Protein AF-A0A917I4V0-F1 (afdb_monomer_lite)

Organism: NCBI:txid340221

Secondary structure (DSSP, 8-state):
----HHHHHHHHHHHHHHHTT-HHHHHHHHHHHHHHHHHHHHHHT-SHHHHHHHHHHHHHHHHHHHHHHHHHHHHHHHHHHTT---

Sequence (86 aa):
MSWSVFDCFTARRRAIEVARSDDDFRLLCEDLTAAEAAAHYWESQHTDVGRARSAEYRILVQELAEEVEAMLKLRTKAGSRKRRSP

Radius of gyration: 16.78 Å; chains: 1; bounding box: 34×19×54 Å

Structure (mmCIF, N/CA/C/O backbone):
data_AF-A0A917I4V0-F1
#
_entry.id   AF-A0A917I4V0-F1
#
loop_
_atom_site.group_PDB
_atom_site.id
_atom_site.type_symbol
_atom_site.label_atom_id
_atom_site.label_alt_id
_atom_site.label_comp_id
_atom_site.label_asym_id
_atom_site.label_entity_id
_atom_site.label_seq_id
_atom_site.pdbx_PDB_ins_code
_atom_site.Cartn_x
_atom_site.Cartn_y
_atom_site.Cartn_z
_atom_site.occupancy
_atom_site.B_iso_or_equiv
_atom_site.auth_seq_id
_atom_site.auth_comp_id
_atom_site.auth_asym_id
_atom_site.auth_atom_id
_atom_site.pdbx_PDB_model_num
ATOM 1 N N . MET A 1 1 ? -22.048 5.383 -11.297 1.00 35.97 1 MET A N 1
ATOM 2 C CA . MET A 1 1 ? -22.218 4.982 -9.884 1.00 35.97 1 MET A CA 1
ATOM 3 C C . MET A 1 1 ? -21.588 6.070 -9.030 1.00 35.97 1 MET A C 1
ATOM 5 O O . MET A 1 1 ? -20.377 6.226 -9.070 1.00 35.97 1 MET A O 1
ATOM 9 N N . SER A 1 2 ? -22.410 6.912 -8.400 1.00 44.81 2 SER A N 1
ATOM 10 C CA . SER A 1 2 ? -21.947 8.042 -7.583 1.00 44.81 2 SER A CA 1
ATOM 11 C C . SER A 1 2 ? -21.632 7.521 -6.186 1.00 44.81 2 SER A C 1
ATOM 13 O O . SER A 1 2 ? -22.549 7.206 -5.432 1.00 44.81 2 SER A O 1
ATOM 15 N N . TRP A 1 3 ? -20.350 7.354 -5.873 1.00 38.69 3 TRP A N 1
ATOM 16 C CA . TRP A 1 3 ? -19.913 7.097 -4.506 1.00 38.69 3 TRP A CA 1
ATOM 17 C C . TRP A 1 3 ? -20.061 8.409 -3.738 1.00 38.69 3 TRP A C 1
ATOM 19 O O . TRP A 1 3 ? -19.428 9.412 -4.070 1.00 38.69 3 TRP A O 1
ATOM 29 N N . SER A 1 4 ? -20.966 8.432 -2.764 1.00 45.78 4 SER A N 1
ATOM 30 C CA . SER A 1 4 ? -21.260 9.596 -1.937 1.00 45.78 4 SER A CA 1
ATOM 31 C C . SER A 1 4 ? -19.980 10.094 -1.260 1.00 45.78 4 SER A C 1
ATOM 33 O O . SER A 1 4 ? -19.355 9.385 -0.478 1.00 45.78 4 SER A O 1
ATOM 35 N N . VAL A 1 5 ? -19.611 11.352 -1.520 1.00 50.16 5 VAL A N 1
ATOM 36 C CA . VAL A 1 5 ? -18.440 12.055 -0.947 1.00 50.16 5 VAL A CA 1
ATOM 37 C C . VAL A 1 5 ? -18.368 11.933 0.590 1.00 50.16 5 VAL A C 1
ATOM 39 O O . VAL A 1 5 ? -17.288 11.948 1.180 1.00 50.16 5 VAL A O 1
ATOM 42 N N . PHE A 1 6 ? -19.520 11.750 1.239 1.00 41.16 6 PHE A N 1
ATOM 43 C CA . PHE A 1 6 ? -19.660 11.560 2.683 1.00 41.16 6 PHE A CA 1
ATOM 44 C C . PHE A 1 6 ? -19.100 10.220 3.205 1.00 41.16 6 PHE A C 1
ATOM 46 O O . PHE A 1 6 ? -18.523 10.177 4.297 1.00 41.16 6 PHE A O 1
ATOM 53 N N . ASP A 1 7 ? -19.206 9.138 2.427 1.00 54.50 7 ASP A N 1
ATOM 54 C CA . ASP A 1 7 ? -18.681 7.817 2.803 1.00 54.50 7 ASP A CA 1
ATOM 55 C C . ASP A 1 7 ? -17.148 7.796 2.764 1.00 54.50 7 ASP A C 1
ATOM 57 O O . ASP A 1 7 ? -16.501 7.241 3.652 1.00 54.50 7 ASP A O 1
ATOM 61 N N . CYS A 1 8 ? -16.548 8.515 1.811 1.00 59.97 8 CYS A N 1
ATOM 62 C CA . CYS A 1 8 ? -15.097 8.688 1.730 1.00 59.97 8 CYS A CA 1
ATOM 63 C C . CYS A 1 8 ? -14.540 9.434 2.956 1.00 59.97 8 CYS A C 1
ATOM 65 O O . CYS A 1 8 ? -13.514 9.048 3.517 1.00 59.97 8 CYS A O 1
ATOM 67 N N . PHE A 1 9 ? -15.236 10.470 3.436 1.00 54.31 9 PHE A N 1
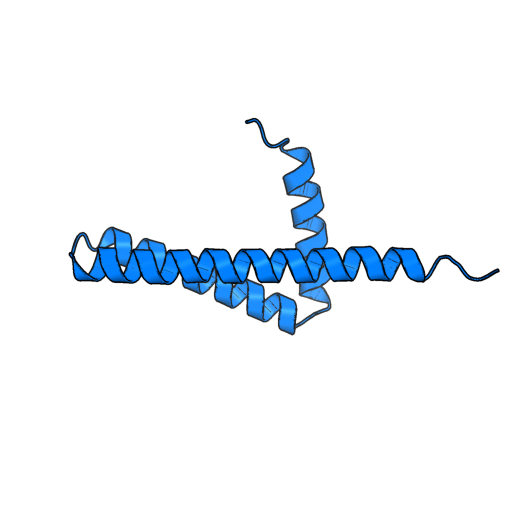ATOM 68 C CA . PHE A 1 9 ? -14.771 11.252 4.585 1.00 54.31 9 PHE A CA 1
ATOM 69 C C . PHE A 1 9 ? -14.791 10.453 5.898 1.00 54.31 9 PHE A C 1
ATOM 71 O O . PHE A 1 9 ? -13.836 10.504 6.679 1.00 54.31 9 PHE A O 1
ATOM 78 N N . THR A 1 10 ? -15.856 9.686 6.146 1.00 63.62 10 THR A N 1
ATOM 79 C CA . THR A 1 10 ? -15.951 8.848 7.353 1.00 63.62 10 THR A CA 1
ATOM 80 C C . THR A 1 10 ? -14.982 7.667 7.318 1.00 63.62 10 THR A C 1
ATOM 82 O O . THR A 1 10 ? -14.355 7.373 8.340 1.00 63.62 10 THR A O 1
ATOM 85 N N . ALA A 1 11 ? -14.786 7.044 6.151 1.00 69.31 11 ALA A N 1
ATOM 86 C CA . ALA A 1 11 ? -13.763 6.022 5.950 1.00 69.31 11 ALA A CA 1
ATOM 87 C C . ALA A 1 11 ? -12.352 6.584 6.190 1.00 69.31 11 ALA A C 1
ATOM 89 O O . ALA A 1 11 ? -11.572 6.000 6.944 1.00 69.31 11 ALA A O 1
ATOM 90 N N . ARG A 1 12 ? -12.057 7.777 5.654 1.00 73.81 12 ARG A N 1
ATOM 91 C CA . ARG A 1 12 ? -10.767 8.456 5.828 1.00 73.81 12 ARG A CA 1
ATOM 92 C C . ARG A 1 12 ? -10.462 8.774 7.287 1.00 73.81 12 ARG A C 1
ATOM 94 O O . ARG A 1 12 ? -9.357 8.509 7.750 1.00 73.81 12 ARG A O 1
ATOM 101 N N . ARG A 1 13 ? -11.424 9.323 8.035 1.00 77.06 13 ARG A N 1
ATOM 102 C CA . ARG A 1 13 ? -11.221 9.631 9.460 1.00 77.06 13 ARG A CA 1
ATOM 103 C C . ARG A 1 13 ? -10.918 8.372 10.275 1.00 77.06 13 ARG A C 1
ATOM 105 O O . ARG A 1 13 ? -10.020 8.400 11.110 1.00 77.06 13 ARG A O 1
ATOM 112 N N . ARG A 1 14 ? -11.616 7.266 10.002 1.00 73.12 14 ARG A N 1
ATOM 113 C CA . ARG A 1 14 ? -11.353 5.978 10.660 1.00 73.12 14 ARG A CA 1
ATOM 114 C C . ARG A 1 14 ? -9.973 5.428 10.317 1.00 73.12 14 ARG A C 1
ATOM 116 O O . ARG A 1 14 ? -9.276 4.991 11.223 1.00 73.12 14 ARG A O 1
ATOM 123 N N . ALA A 1 15 ? -9.561 5.492 9.053 1.00 75.25 15 ALA A N 1
ATOM 124 C CA . ALA A 1 15 ? -8.219 5.077 8.650 1.00 75.25 15 ALA A CA 1
ATOM 125 C C . ALA A 1 15 ? -7.134 5.869 9.400 1.00 75.25 15 ALA A C 1
ATOM 127 O O . ALA A 1 15 ? -6.194 5.278 9.923 1.00 75.25 15 ALA A O 1
ATOM 128 N N . ILE A 1 16 ? -7.317 7.186 9.557 1.00 78.69 16 ILE A N 1
ATOM 129 C CA . ILE A 1 16 ? -6.409 8.040 10.341 1.00 78.69 16 ILE A CA 1
ATOM 130 C C . ILE A 1 16 ? -6.378 7.623 11.821 1.00 78.69 16 ILE A C 1
ATOM 132 O O . ILE A 1 16 ? -5.310 7.568 12.422 1.00 78.69 16 ILE A O 1
ATOM 136 N N . GLU A 1 17 ? -7.528 7.337 12.432 1.00 81.62 17 GLU A N 1
ATOM 137 C CA . GLU A 1 17 ? -7.601 6.904 13.837 1.00 81.62 17 GLU A CA 1
ATOM 138 C C . GLU A 1 17 ? -6.902 5.550 14.059 1.00 81.62 17 GLU A C 1
ATOM 140 O O . GLU A 1 17 ? -6.183 5.371 15.043 1.00 81.62 17 GLU A O 1
ATOM 145 N N . VAL A 1 18 ? -7.059 4.618 13.118 1.00 78.44 18 VAL A N 1
ATOM 146 C CA . VAL A 1 18 ? -6.404 3.306 13.147 1.00 78.44 18 VAL A CA 1
ATOM 147 C C . VAL A 1 18 ? -4.892 3.446 12.974 1.00 78.44 18 VAL A C 1
ATOM 149 O O . VAL A 1 18 ? -4.163 2.965 13.835 1.00 78.44 18 VAL A O 1
ATOM 152 N N . ALA A 1 19 ? -4.425 4.180 11.962 1.00 78.25 19 ALA A N 1
ATOM 153 C CA . ALA A 1 19 ? -2.998 4.378 11.687 1.00 78.25 19 ALA A CA 1
ATOM 154 C C . ALA A 1 19 ? -2.227 5.043 12.840 1.00 78.25 19 ALA A C 1
ATOM 156 O O . ALA A 1 19 ? -1.019 4.880 12.960 1.00 78.25 19 ALA A O 1
ATOM 157 N N . ARG A 1 20 ? -2.910 5.790 13.717 1.00 80.31 20 ARG A N 1
ATOM 158 C CA . ARG A 1 20 ? -2.291 6.392 14.911 1.00 80.31 20 ARG A CA 1
ATOM 159 C C . ARG A 1 20 ? -2.056 5.411 16.057 1.00 80.31 20 ARG A C 1
ATOM 161 O O . ARG A 1 20 ? -1.367 5.769 17.006 1.00 80.31 20 ARG A O 1
ATOM 168 N N . SER A 1 21 ? -2.692 4.245 16.024 1.00 84.25 21 SER A N 1
ATOM 169 C CA . SER A 1 21 ? -2.708 3.277 17.130 1.00 84.25 21 SER A CA 1
ATOM 170 C C . SER A 1 21 ? -2.263 1.873 16.722 1.00 84.25 21 SER A C 1
ATOM 172 O O . SER A 1 21 ? -2.253 0.977 17.561 1.00 84.25 21 SER A O 1
ATOM 174 N N . ASP A 1 22 ? -1.947 1.674 15.445 1.00 86.12 22 ASP A N 1
ATOM 175 C CA . ASP A 1 22 ? -1.580 0.392 14.857 1.00 86.12 22 ASP A CA 1
ATOM 176 C C . ASP A 1 22 ? -0.456 0.609 13.848 1.00 86.12 22 ASP A C 1
ATOM 178 O O . ASP A 1 22 ? -0.682 1.134 12.754 1.00 86.12 22 ASP A O 1
ATOM 182 N N . ASP A 1 23 ? 0.755 0.241 14.258 1.00 87.75 23 ASP A N 1
ATOM 183 C CA . ASP A 1 23 ? 1.942 0.337 13.418 1.00 87.75 23 ASP A CA 1
ATOM 184 C C . ASP A 1 23 ? 1.885 -0.628 12.229 1.00 87.75 23 ASP A C 1
ATOM 186 O O . ASP A 1 23 ? 2.332 -0.249 11.149 1.00 87.75 23 ASP A O 1
ATOM 190 N N . ASP A 1 24 ? 1.266 -1.804 12.374 1.00 87.81 24 ASP A N 1
ATOM 191 C CA . ASP A 1 24 ? 1.114 -2.766 11.276 1.00 87.81 24 ASP A CA 1
ATOM 192 C C . ASP A 1 24 ? 0.181 -2.194 10.202 1.00 87.81 24 ASP A C 1
ATOM 194 O O . ASP A 1 24 ? 0.482 -2.230 9.011 1.00 87.81 24 ASP A O 1
ATOM 198 N N . PHE A 1 25 ? -0.923 -1.563 10.618 1.00 87.88 25 PHE A N 1
ATOM 199 C CA . PHE A 1 25 ? -1.819 -0.871 9.687 1.00 87.88 25 PHE A CA 1
ATOM 200 C C . PHE A 1 25 ? -1.134 0.308 8.984 1.00 87.88 25 PHE A C 1
ATOM 202 O O . PHE A 1 25 ? -1.400 0.577 7.811 1.00 87.88 25 PHE A O 1
ATOM 209 N N . ARG A 1 26 ? -0.273 1.044 9.698 1.00 88.56 26 ARG A N 1
ATOM 210 C CA . ARG A 1 26 ? 0.487 2.153 9.112 1.00 88.56 26 ARG A CA 1
ATOM 211 C C . ARG A 1 26 ? 1.476 1.646 8.064 1.00 88.56 26 ARG A C 1
ATOM 213 O O . ARG A 1 26 ? 1.492 2.204 6.971 1.00 88.56 26 ARG A O 1
ATOM 220 N N . LEU A 1 27 ? 2.232 0.592 8.371 1.00 90.94 27 LEU A N 1
ATOM 221 C CA . LEU A 1 27 ? 3.145 -0.054 7.423 1.00 90.94 27 LEU A CA 1
ATOM 222 C C . LEU A 1 27 ? 2.395 -0.551 6.183 1.00 90.94 27 LEU A C 1
ATOM 224 O O . LEU A 1 27 ? 2.806 -0.258 5.067 1.00 90.94 27 LEU A O 1
ATOM 228 N N . LEU A 1 28 ? 1.225 -1.168 6.360 1.00 90.75 28 LEU A N 1
ATOM 229 C CA . LEU A 1 28 ? 0.393 -1.613 5.240 1.00 90.75 28 LEU A CA 1
ATOM 230 C C . LEU A 1 28 ?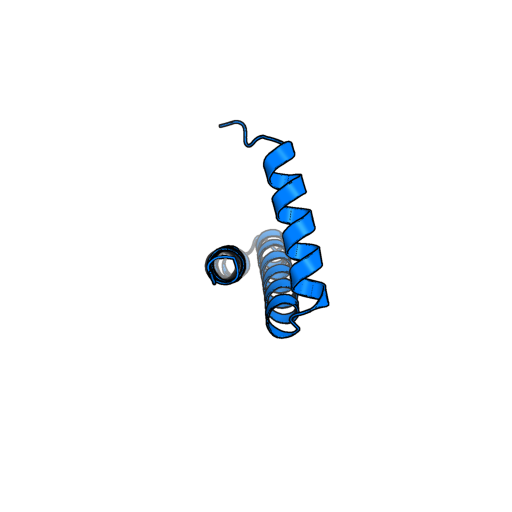 -0.063 -0.448 4.335 1.00 90.75 28 LEU A C 1
ATOM 232 O O . LEU A 1 28 ? -0.109 -0.575 3.113 1.00 90.75 28 LEU A O 1
ATOM 236 N N . CYS A 1 29 ? -0.379 0.715 4.916 1.00 90.19 29 CYS A N 1
ATOM 237 C CA . CYS A 1 29 ? -0.708 1.916 4.139 1.00 90.19 29 CYS A CA 1
ATOM 238 C C . CYS A 1 29 ? 0.514 2.495 3.402 1.00 90.19 29 CYS A C 1
ATOM 240 O O . CYS A 1 29 ? 0.370 3.035 2.300 1.00 90.19 29 CYS A O 1
ATOM 242 N N . GLU A 1 30 ? 1.704 2.410 4.003 1.00 93.38 30 GLU A N 1
ATOM 243 C CA . GLU A 1 30 ? 2.971 2.801 3.373 1.00 93.38 30 GLU A CA 1
ATOM 244 C C . GLU A 1 30 ? 3.285 1.887 2.177 1.00 93.38 30 GLU A C 1
ATOM 246 O O . GLU A 1 30 ? 3.572 2.395 1.090 1.00 93.38 30 GLU A O 1
ATOM 251 N N . ASP A 1 31 ? 3.115 0.571 2.333 1.00 94.19 31 ASP A N 1
ATOM 252 C CA . ASP A 1 31 ? 3.292 -0.420 1.266 1.00 94.19 31 ASP A CA 1
ATOM 253 C C . ASP A 1 31 ? 2.309 -0.201 0.110 1.00 94.19 31 ASP A C 1
ATOM 255 O O . ASP A 1 31 ? 2.712 -0.193 -1.056 1.00 94.19 31 ASP A O 1
ATOM 259 N N . LEU A 1 32 ? 1.031 0.062 0.415 1.00 93.44 32 LEU A N 1
ATOM 260 C CA . LEU A 1 32 ? 0.019 0.393 -0.593 1.00 93.44 32 LEU A CA 1
ATOM 261 C C . LEU A 1 32 ? 0.424 1.636 -1.397 1.00 93.44 32 LEU A C 1
ATOM 263 O O . LEU A 1 32 ? 0.408 1.618 -2.627 1.00 93.44 32 LEU A O 1
ATOM 267 N N . THR A 1 33 ? 0.855 2.693 -0.707 1.00 94.00 33 THR A N 1
ATOM 268 C CA . THR A 1 33 ? 1.290 3.942 -1.350 1.00 94.00 33 THR A CA 1
ATOM 269 C C . THR A 1 33 ? 2.519 3.713 -2.236 1.00 94.00 33 THR A C 1
ATOM 271 O O . THR A 1 33 ? 2.607 4.244 -3.346 1.0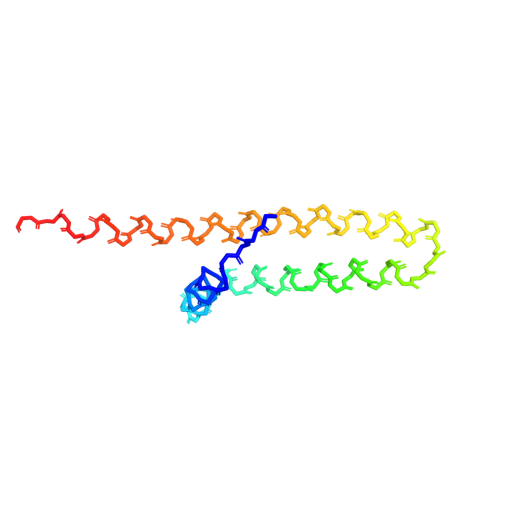0 94.00 33 THR A O 1
ATOM 274 N N . ALA A 1 34 ? 3.474 2.904 -1.771 1.00 95.69 34 ALA A N 1
ATOM 275 C CA . ALA A 1 34 ? 4.667 2.560 -2.537 1.00 95.69 34 ALA A CA 1
ATOM 276 C C . ALA A 1 34 ? 4.326 1.737 -3.792 1.00 95.69 34 ALA A C 1
ATOM 278 O O . ALA A 1 34 ? 4.870 2.005 -4.868 1.00 95.69 34 ALA A O 1
ATOM 279 N N . ALA A 1 35 ? 3.400 0.780 -3.684 1.00 95.69 35 ALA A N 1
ATOM 280 C CA . ALA A 1 35 ? 2.939 -0.030 -4.808 1.00 95.69 35 ALA A CA 1
ATOM 281 C C . ALA A 1 35 ? 2.191 0.812 -5.858 1.00 95.69 35 ALA A C 1
ATOM 283 O O . ALA A 1 35 ? 2.452 0.664 -7.054 1.00 95.69 35 ALA A O 1
ATOM 284 N N . GLU A 1 36 ? 1.332 1.748 -5.437 1.00 96.50 36 GLU A N 1
ATOM 285 C CA . GLU A 1 36 ? 0.657 2.696 -6.338 1.00 96.50 36 GLU A CA 1
ATOM 286 C C . GLU A 1 36 ? 1.668 3.575 -7.088 1.00 96.50 36 GLU A C 1
ATOM 288 O O . GLU A 1 36 ? 1.601 3.713 -8.315 1.00 96.50 36 GLU A O 1
ATOM 293 N N . ALA A 1 37 ? 2.651 4.125 -6.369 1.00 95.88 37 ALA A N 1
ATOM 294 C CA . ALA A 1 37 ? 3.707 4.935 -6.967 1.00 95.88 37 ALA A CA 1
ATOM 295 C C . ALA A 1 37 ? 4.531 4.135 -7.991 1.00 95.88 37 ALA A C 1
ATOM 297 O O . ALA A 1 37 ? 4.822 4.639 -9.079 1.00 95.88 37 ALA A O 1
ATOM 298 N N . ALA A 1 38 ? 4.863 2.878 -7.685 1.00 95.88 38 ALA A N 1
ATOM 299 C CA . ALA A 1 38 ? 5.574 1.993 -8.602 1.00 95.88 38 ALA A CA 1
ATOM 300 C C . ALA A 1 38 ? 4.732 1.641 -9.842 1.00 95.88 38 ALA A C 1
ATOM 302 O O . ALA A 1 38 ? 5.251 1.679 -10.961 1.00 95.88 38 ALA A O 1
ATOM 303 N N . ALA A 1 39 ? 3.434 1.364 -9.678 1.00 95.06 39 ALA A N 1
ATOM 304 C CA . ALA A 1 39 ? 2.524 1.095 -10.792 1.00 95.06 39 ALA A CA 1
ATOM 305 C C . ALA A 1 39 ? 2.466 2.270 -11.780 1.00 95.06 39 ALA A C 1
ATOM 307 O O . ALA A 1 39 ? 2.571 2.060 -12.994 1.00 95.06 39 ALA A O 1
ATOM 308 N N . HIS A 1 40 ? 2.344 3.495 -11.258 1.00 94.31 40 HIS A N 1
ATOM 309 C CA . HIS A 1 40 ? 2.343 4.724 -12.053 1.00 94.31 40 HIS A CA 1
ATOM 310 C C . HIS A 1 40 ? 3.697 5.003 -12.704 1.00 94.31 40 HIS A C 1
ATOM 312 O O . HIS A 1 40 ? 3.758 5.365 -13.882 1.00 94.31 40 HIS A O 1
ATOM 318 N N . TYR A 1 41 ? 4.788 4.800 -11.962 1.00 96.81 41 TYR A N 1
ATOM 319 C CA . TYR A 1 41 ? 6.136 4.950 -12.494 1.00 96.81 41 TYR A CA 1
ATOM 320 C C . TYR A 1 41 ? 6.345 4.047 -13.713 1.00 96.81 41 TYR A C 1
ATOM 322 O O . TYR A 1 41 ? 6.708 4.540 -14.781 1.00 96.81 41 TYR A O 1
ATOM 330 N N . TRP A 1 42 ? 6.052 2.750 -13.599 1.00 95.81 42 TRP A N 1
ATOM 331 C CA . TRP A 1 42 ? 6.257 1.799 -14.692 1.00 95.81 42 TRP A CA 1
ATOM 332 C C . TRP A 1 42 ? 5.322 2.021 -15.881 1.00 95.81 42 TRP A C 1
ATOM 334 O O . TRP A 1 42 ? 5.747 1.855 -17.026 1.00 95.81 42 TRP A O 1
ATOM 344 N N . GLU A 1 43 ? 4.088 2.462 -15.638 1.00 94.06 43 GLU A N 1
ATOM 345 C CA . GLU A 1 43 ? 3.162 2.856 -16.703 1.00 94.06 43 GLU A CA 1
ATOM 346 C C . GLU A 1 43 ? 3.713 4.022 -17.538 1.00 94.06 43 GLU A C 1
ATOM 348 O O . GLU A 1 43 ? 3.652 3.987 -18.770 1.00 94.06 43 GLU A O 1
ATOM 353 N N . SER A 1 44 ? 4.320 5.016 -16.880 1.00 95.50 44 SER A N 1
ATOM 354 C CA . SER A 1 44 ? 4.886 6.200 -17.544 1.00 95.50 44 SER A CA 1
ATOM 355 C C . SER A 1 44 ? 6.099 5.909 -18.438 1.00 95.50 44 SER A C 1
ATOM 357 O O . SER A 1 44 ? 6.460 6.737 -19.269 1.00 95.50 44 SER A O 1
ATOM 359 N N . GLN A 1 45 ? 6.736 4.739 -18.302 1.00 92.62 45 GLN A N 1
ATOM 360 C CA . GLN A 1 45 ? 7.921 4.388 -19.095 1.00 92.62 45 GLN A CA 1
ATOM 361 C C . GLN A 1 45 ? 7.583 3.983 -20.538 1.00 92.62 45 GLN A C 1
ATOM 363 O O . GLN A 1 45 ? 8.486 3.878 -21.361 1.00 92.62 45 GLN A O 1
ATOM 368 N N . HIS A 1 46 ? 6.308 3.721 -20.855 1.00 90.62 46 HIS A N 1
ATOM 369 C CA . HIS A 1 46 ? 5.825 3.346 -22.195 1.00 90.62 46 HIS A CA 1
ATOM 370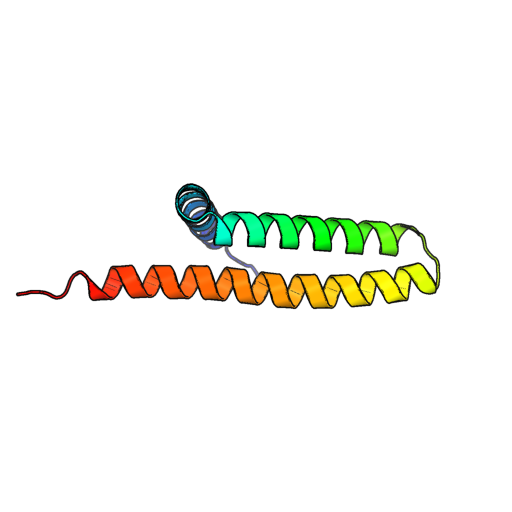 C C . HIS A 1 46 ? 6.559 2.162 -22.869 1.00 90.62 46 HIS A C 1
ATOM 372 O O . HIS A 1 46 ? 6.478 1.984 -24.083 1.00 90.62 46 HIS A O 1
ATOM 378 N N . THR A 1 47 ? 7.227 1.305 -22.093 1.00 95.88 47 THR A N 1
ATOM 379 C CA . THR A 1 47 ? 7.892 0.084 -22.576 1.00 95.88 47 THR A CA 1
ATOM 380 C C . THR A 1 47 ? 7.044 -1.156 -22.310 1.00 95.88 47 THR A C 1
ATOM 382 O O . THR A 1 47 ? 6.167 -1.152 -21.448 1.00 95.88 47 THR A O 1
ATOM 385 N N . ASP A 1 48 ? 7.316 -2.251 -23.020 1.00 94.81 48 ASP A N 1
ATOM 386 C CA . ASP A 1 48 ? 6.638 -3.538 -22.797 1.00 94.81 48 ASP A CA 1
ATOM 387 C C . ASP A 1 48 ? 6.891 -4.067 -21.379 1.00 94.81 48 ASP A C 1
ATOM 389 O O . ASP A 1 48 ? 5.968 -4.513 -20.700 1.00 94.81 48 ASP A O 1
ATOM 393 N N . VAL A 1 49 ? 8.129 -3.918 -20.899 1.00 94.69 49 VAL A N 1
ATOM 394 C CA . VAL A 1 49 ? 8.517 -4.232 -19.518 1.00 94.69 49 VAL A CA 1
ATOM 395 C C . VAL A 1 49 ? 7.772 -3.337 -18.528 1.00 94.69 49 VAL A C 1
ATOM 397 O O . VAL A 1 49 ? 7.259 -3.837 -17.532 1.00 94.69 49 VAL A O 1
ATOM 400 N N . GLY A 1 50 ? 7.654 -2.037 -18.810 1.00 95.38 50 GLY A N 1
ATOM 401 C CA . GLY A 1 50 ? 6.890 -1.105 -17.981 1.00 95.38 50 GLY A CA 1
ATOM 402 C C . GLY A 1 50 ? 5.410 -1.476 -17.892 1.00 95.38 50 GLY A C 1
ATOM 403 O O . GLY A 1 50 ? 4.842 -1.469 -16.803 1.00 95.38 50 GLY A O 1
ATOM 404 N N . ARG A 1 51 ? 4.791 -1.905 -18.999 1.00 95.12 51 ARG A N 1
ATOM 405 C CA . ARG A 1 51 ? 3.401 -2.393 -18.983 1.00 95.12 51 ARG A CA 1
ATOM 406 C C . ARG A 1 51 ? 3.247 -3.667 -18.153 1.00 95.12 51 ARG A C 1
ATOM 408 O O . ARG A 1 51 ? 2.311 -3.747 -17.362 1.00 95.12 51 ARG A O 1
ATOM 415 N N . ALA A 1 52 ? 4.169 -4.623 -18.287 1.00 96.00 52 ALA A N 1
ATOM 416 C CA . ALA A 1 52 ? 4.161 -5.846 -17.484 1.00 96.00 52 ALA A CA 1
ATOM 417 C C . ALA A 1 52 ? 4.335 -5.546 -15.984 1.00 96.00 52 ALA A C 1
ATOM 419 O O . ALA A 1 52 ? 3.526 -5.983 -15.170 1.00 96.00 52 ALA A O 1
ATOM 420 N N . ARG A 1 53 ? 5.321 -4.715 -15.621 1.00 96.19 53 ARG A N 1
ATOM 421 C CA . ARG A 1 53 ? 5.561 -4.304 -14.229 1.00 96.19 53 ARG A CA 1
ATOM 422 C C . ARG A 1 53 ? 4.406 -3.502 -13.645 1.00 96.19 53 ARG A C 1
ATOM 424 O O . ARG A 1 53 ? 4.017 -3.741 -12.510 1.00 96.19 53 ARG A O 1
ATOM 431 N N . SER A 1 54 ? 3.825 -2.581 -14.410 1.00 96.56 54 SER A N 1
ATOM 432 C CA . SER A 1 54 ? 2.647 -1.830 -13.969 1.00 96.56 54 SER A CA 1
ATOM 433 C C . SER A 1 54 ? 1.463 -2.761 -13.690 1.00 96.56 54 SER A C 1
ATOM 435 O O . SER A 1 54 ? 0.781 -2.591 -12.683 1.00 96.56 54 SER A O 1
ATOM 437 N N . ALA A 1 55 ? 1.246 -3.784 -14.525 1.00 97.00 55 ALA A N 1
ATOM 438 C CA . ALA A 1 55 ? 0.210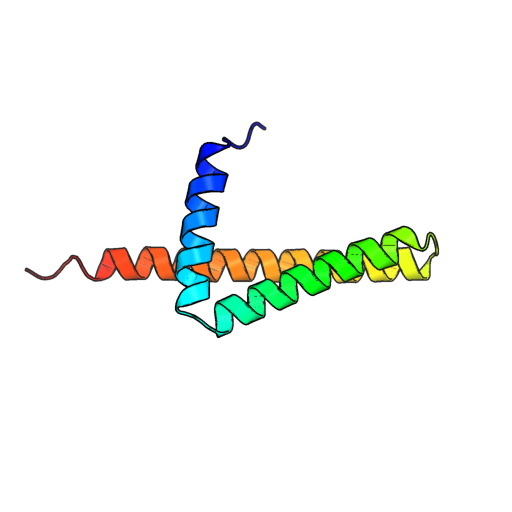 -4.787 -14.283 1.00 97.00 55 ALA A CA 1
ATOM 439 C C . ALA A 1 55 ? 0.465 -5.592 -12.995 1.00 97.00 55 ALA A C 1
ATOM 441 O O . ALA A 1 55 ? -0.464 -5.761 -12.210 1.00 97.00 55 ALA A O 1
ATOM 442 N N . GLU A 1 56 ? 1.708 -6.018 -12.742 1.00 97.56 56 GLU A N 1
ATOM 443 C CA . GLU A 1 56 ? 2.095 -6.689 -11.489 1.00 97.56 56 GLU A CA 1
ATOM 444 C C . GLU A 1 56 ? 1.815 -5.805 -10.263 1.00 97.56 56 GLU A C 1
ATOM 446 O O . GLU A 1 56 ? 1.136 -6.233 -9.331 1.00 97.56 56 GLU A O 1
ATOM 451 N N . TYR A 1 57 ? 2.267 -4.546 -10.276 1.00 96.88 57 TYR A N 1
ATOM 452 C CA . TYR A 1 57 ? 2.035 -3.630 -9.156 1.00 96.88 57 TYR A CA 1
ATOM 453 C C . TYR A 1 57 ? 0.556 -3.296 -8.958 1.00 96.88 57 TYR A C 1
ATOM 455 O O . TYR A 1 57 ? 0.134 -3.101 -7.826 1.00 96.88 57 TYR A O 1
ATOM 463 N N . ARG A 1 58 ? -0.262 -3.264 -10.016 1.00 95.25 58 ARG A N 1
ATOM 464 C CA . ARG A 1 58 ? -1.715 -3.063 -9.883 1.00 95.25 58 ARG A CA 1
ATOM 465 C C . ARG A 1 58 ? -2.415 -4.224 -9.187 1.00 95.25 58 ARG A C 1
ATOM 467 O O . ARG A 1 58 ? -3.347 -3.977 -8.428 1.00 95.25 58 ARG A O 1
ATOM 474 N N . ILE A 1 59 ? -1.973 -5.457 -9.432 1.00 97.38 59 ILE A N 1
ATOM 475 C CA . ILE A 1 59 ? -2.466 -6.627 -8.693 1.00 97.38 59 ILE A CA 1
ATOM 476 C C . ILE A 1 59 ? -2.095 -6.476 -7.217 1.00 97.38 59 ILE A C 1
ATOM 478 O O . ILE A 1 59 ? -2.966 -6.576 -6.360 1.00 97.38 59 ILE A O 1
ATOM 482 N N . LEU A 1 60 ? -0.841 -6.116 -6.929 1.00 96.56 60 LEU A N 1
ATOM 483 C CA . LEU A 1 60 ? -0.388 -5.884 -5.556 1.00 96.56 60 LEU A CA 1
ATOM 484 C C . LEU A 1 60 ? -1.178 -4.762 -4.856 1.00 96.56 60 LEU A C 1
ATOM 486 O O . LEU A 1 60 ? -1.574 -4.914 -3.707 1.00 96.56 60 LEU A O 1
ATOM 490 N N . VAL A 1 61 ? -1.463 -3.651 -5.545 1.00 95.12 61 VAL A N 1
ATOM 491 C CA . VAL A 1 61 ? -2.315 -2.563 -5.025 1.00 95.12 61 VAL A CA 1
ATOM 492 C C . VAL A 1 61 ? -3.708 -3.075 -4.668 1.00 95.12 61 VAL A C 1
ATOM 494 O O . VAL A 1 61 ? -4.248 -2.693 -3.632 1.00 95.12 61 VAL A O 1
ATOM 497 N N . GLN A 1 62 ? -4.292 -3.940 -5.499 1.00 94.31 62 GLN A N 1
ATOM 498 C CA . GLN A 1 62 ? -5.594 -4.530 -5.209 1.00 94.31 62 GLN A CA 1
ATOM 499 C C . GLN A 1 62 ? -5.543 -5.410 -3.952 1.00 94.31 62 GLN A C 1
ATOM 501 O O . GLN A 1 62 ? -6.376 -5.235 -3.065 1.00 94.31 62 GLN A O 1
ATOM 506 N N . GLU A 1 63 ? -4.561 -6.306 -3.852 1.00 95.44 63 GLU A N 1
ATOM 507 C CA . GLU A 1 63 ? -4.386 -7.189 -2.690 1.00 95.44 63 GLU A CA 1
ATOM 508 C C . GLU A 1 63 ? -4.195 -6.382 -1.393 1.00 95.44 63 GLU A C 1
ATOM 510 O O . GLU A 1 63 ? -4.881 -6.621 -0.398 1.00 95.44 63 GLU A O 1
ATOM 515 N N . LEU A 1 64 ? -3.340 -5.354 -1.426 1.00 92.38 64 LEU A N 1
ATOM 516 C CA . LEU A 1 64 ? -3.095 -4.467 -0.285 1.00 92.38 64 LEU A CA 1
ATOM 517 C C . LEU A 1 64 ? -4.345 -3.660 0.097 1.00 92.38 64 LEU A C 1
ATOM 519 O O . LEU A 1 64 ? -4.645 -3.498 1.280 1.00 92.38 64 LEU A O 1
ATOM 523 N N . ALA A 1 65 ? -5.111 -3.171 -0.881 1.00 91.25 65 ALA A N 1
ATOM 524 C CA . ALA A 1 65 ? -6.357 -2.453 -0.619 1.00 91.25 65 ALA A CA 1
ATOM 525 C C . ALA A 1 65 ? -7.414 -3.354 0.046 1.00 91.25 65 ALA A C 1
ATOM 527 O O . ALA A 1 65 ? -8.115 -2.912 0.962 1.00 91.25 65 ALA A O 1
ATOM 528 N N . GLU A 1 66 ? -7.513 -4.616 -0.378 1.00 91.56 66 GLU A N 1
ATOM 529 C CA . GLU A 1 66 ? -8.390 -5.614 0.241 1.00 91.56 66 GLU A CA 1
ATOM 530 C C . GLU A 1 66 ? -7.968 -5.913 1.690 1.00 91.56 66 GLU A C 1
ATOM 532 O O . GLU A 1 66 ? -8.821 -5.989 2.583 1.00 91.56 66 GLU A O 1
ATOM 537 N N . GLU A 1 67 ? -6.664 -5.999 1.960 1.00 91.38 67 GLU A N 1
ATOM 538 C CA . GLU A 1 67 ? -6.131 -6.206 3.309 1.00 91.38 67 GLU A CA 1
ATOM 539 C C . GLU A 1 67 ? -6.389 -5.002 4.233 1.00 91.38 67 GLU A C 1
ATOM 541 O O . GLU A 1 67 ? -6.886 -5.168 5.355 1.00 91.38 67 GLU A O 1
ATOM 546 N N . VAL A 1 68 ? -6.177 -3.775 3.742 1.00 88.88 68 VAL A N 1
ATOM 547 C CA . VAL A 1 68 ? -6.523 -2.535 4.460 1.00 88.88 68 VAL A CA 1
ATOM 548 C C . VAL A 1 68 ? -8.014 -2.520 4.807 1.00 88.88 68 VAL A C 1
ATOM 550 O O . VAL A 1 68 ? -8.397 -2.224 5.948 1.00 88.88 68 VAL A O 1
ATOM 553 N N . GLU A 1 69 ? -8.883 -2.873 3.856 1.00 87.31 69 GLU A N 1
ATOM 554 C CA . GLU A 1 69 ? -10.326 -2.923 4.090 1.00 87.31 69 GLU A CA 1
ATOM 555 C C . GLU A 1 69 ? -10.700 -3.995 5.129 1.00 87.31 69 GLU A C 1
ATOM 557 O O . GLU A 1 69 ? -11.546 -3.757 6.002 1.00 87.31 69 GLU A O 1
ATOM 562 N N . ALA A 1 70 ? -10.052 -5.163 5.089 1.00 87.88 70 ALA A N 1
ATOM 563 C CA . ALA A 1 70 ? -10.242 -6.229 6.067 1.00 87.88 70 ALA A CA 1
ATOM 564 C C . ALA A 1 70 ? -9.836 -5.788 7.483 1.00 87.88 70 ALA A C 1
ATOM 566 O O . ALA A 1 70 ? -10.614 -5.982 8.427 1.00 87.88 70 ALA A O 1
ATOM 567 N N . MET A 1 71 ? -8.687 -5.125 7.645 1.00 86.25 71 MET A N 1
ATOM 568 C CA . MET A 1 71 ? -8.248 -4.586 8.939 1.00 86.25 71 MET A CA 1
ATOM 569 C C . MET A 1 71 ? -9.236 -3.549 9.490 1.00 86.25 71 MET A C 1
ATOM 571 O O . MET A 1 71 ? -9.616 -3.603 10.669 1.00 86.25 71 MET A O 1
ATOM 575 N N . LEU A 1 72 ? -9.735 -2.649 8.636 1.00 83.69 72 LEU A N 1
ATOM 576 C CA . LEU A 1 72 ? -10.767 -1.680 9.015 1.00 83.69 72 LEU A CA 1
ATOM 577 C C . LEU A 1 72 ? -12.064 -2.384 9.447 1.00 83.69 72 LEU A C 1
ATOM 579 O O . LEU A 1 72 ? -12.629 -2.063 10.499 1.00 83.69 72 LEU A O 1
ATOM 583 N N . LYS A 1 73 ? -12.520 -3.397 8.700 1.00 84.50 73 LYS A N 1
ATOM 584 C CA . LYS A 1 73 ? -13.715 -4.193 9.036 1.00 84.50 73 LYS A CA 1
ATOM 585 C C . LYS A 1 73 ? -13.561 -4.932 10.368 1.00 84.50 73 LYS A C 1
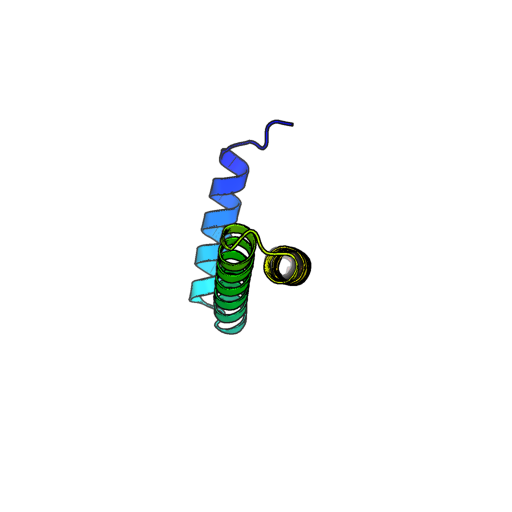ATOM 587 O O . LYS A 1 73 ? -14.490 -4.909 11.180 1.00 84.50 73 LYS A O 1
ATOM 592 N N . LEU A 1 74 ? -12.413 -5.548 10.647 1.00 80.69 74 LEU A N 1
ATOM 593 C CA . LEU A 1 74 ? -12.163 -6.247 11.916 1.00 80.69 74 LEU A CA 1
ATOM 594 C C . LEU A 1 74 ? -12.268 -5.301 13.119 1.00 80.69 74 LEU A C 1
ATOM 596 O O . LEU A 1 74 ? -12.929 -5.616 14.116 1.00 80.69 74 LEU A O 1
ATOM 600 N N . ARG A 1 75 ? -11.701 -4.101 12.994 1.00 72.12 75 ARG A N 1
ATOM 601 C CA . ARG A 1 75 ? -11.707 -3.086 14.055 1.00 72.12 75 ARG A CA 1
ATOM 602 C C . ARG A 1 75 ? -13.096 -2.489 14.296 1.00 72.12 75 ARG A C 1
ATOM 604 O O . ARG A 1 75 ? -13.444 -2.206 15.443 1.00 72.12 75 ARG A O 1
ATOM 611 N N . THR A 1 76 ? -13.951 -2.408 13.271 1.00 63.81 76 THR A N 1
ATOM 612 C CA . THR A 1 76 ? -15.365 -2.022 13.467 1.00 63.81 76 THR A CA 1
ATOM 613 C C . THR A 1 76 ? -16.173 -3.068 14.246 1.00 63.81 76 THR A C 1
ATOM 615 O O . THR A 1 76 ? -16.985 -2.696 15.096 1.00 63.81 76 THR A O 1
ATOM 618 N N . LYS A 1 77 ? -15.923 -4.370 14.029 1.00 59.38 77 LYS A N 1
ATOM 619 C CA . LYS A 1 77 ? -16.614 -5.465 14.740 1.00 59.38 77 LYS A CA 1
ATOM 620 C C . LYS A 1 77 ? -16.168 -5.603 16.199 1.00 59.38 77 LYS A C 1
ATOM 622 O O . LYS A 1 77 ? -16.984 -5.930 17.065 1.00 59.38 77 LYS A O 1
ATOM 627 N N . ALA A 1 78 ? -14.895 -5.338 16.498 1.00 56.47 78 ALA A N 1
ATOM 628 C CA . ALA A 1 78 ? -14.367 -5.394 17.864 1.00 56.47 78 ALA A CA 1
ATOM 629 C C . ALA A 1 78 ? -15.043 -4.366 18.797 1.00 56.47 78 ALA A C 1
ATOM 631 O O . ALA A 1 78 ? -15.370 -4.686 19.942 1.00 56.47 78 ALA A O 1
ATOM 632 N N . GLY A 1 79 ? -15.352 -3.166 18.288 1.00 50.59 79 GLY A N 1
ATOM 633 C CA . GLY A 1 79 ? -16.097 -2.141 19.030 1.00 50.59 79 GLY A CA 1
ATOM 634 C C . GLY A 1 79 ? -17.555 -2.517 19.331 1.00 50.59 79 GLY A C 1
ATOM 635 O O . GLY A 1 79 ? -18.102 -2.100 20.351 1.00 50.59 79 GLY A O 1
ATOM 636 N N . SER A 1 80 ? -18.186 -3.353 18.497 1.00 51.94 80 SER A N 1
ATOM 637 C CA . SER A 1 80 ? -19.581 -3.789 18.684 1.00 51.94 80 SER A CA 1
ATOM 638 C C . SER A 1 80 ? -19.730 -4.867 19.764 1.00 51.94 80 SER A C 1
ATOM 640 O O . SER A 1 80 ? -20.777 -4.959 20.403 1.00 51.94 80 SER A O 1
ATOM 642 N N . ARG A 1 81 ? -18.686 -5.675 19.999 1.00 51.81 81 ARG A N 1
ATOM 643 C CA . ARG A 1 81 ? -18.702 -6.755 21.003 1.00 51.81 81 ARG A CA 1
ATOM 644 C C . ARG A 1 81 ? -18.568 -6.243 22.439 1.00 51.81 81 ARG A C 1
ATOM 646 O O . ARG A 1 81 ? -19.141 -6.836 23.344 1.00 51.81 81 ARG A O 1
ATOM 653 N N . LYS A 1 82 ? -17.863 -5.127 22.653 1.00 46.75 82 LYS A N 1
ATOM 654 C CA . LYS A 1 82 ? -17.534 -4.615 23.999 1.00 46.75 82 LYS A CA 1
ATOM 655 C C . LYS A 1 82 ? -18.677 -3.853 24.697 1.00 46.75 82 LYS A C 1
ATOM 657 O O . LYS A 1 82 ? -18.544 -3.498 25.858 1.00 46.75 82 LYS A O 1
ATOM 662 N N . ARG A 1 83 ? -19.812 -3.627 24.020 1.00 50.66 83 ARG A N 1
ATOM 663 C CA . ARG A 1 83 ? -21.018 -2.968 24.574 1.00 50.66 83 ARG A CA 1
ATOM 664 C C . ARG A 1 83 ? -22.089 -3.929 25.098 1.00 50.66 83 ARG A C 1
ATOM 666 O O . ARG A 1 83 ? -23.188 -3.493 25.422 1.00 50.66 83 ARG A O 1
ATOM 673 N N . ARG A 1 84 ? -21.796 -5.228 25.151 1.00 48.84 84 ARG A N 1
ATOM 674 C CA . ARG A 1 84 ? -22.728 -6.245 25.640 1.00 48.84 84 ARG A CA 1
ATOM 675 C C . ARG A 1 84 ? -22.128 -6.938 26.865 1.00 48.84 84 ARG A C 1
ATOM 677 O O . ARG A 1 84 ? -21.706 -8.083 26.778 1.00 48.84 84 ARG A O 1
ATOM 684 N N . SER A 1 85 ? -22.091 -6.211 27.978 1.00 36.59 85 SER A N 1
ATOM 685 C CA . SER A 1 85 ? -22.042 -6.794 29.322 1.00 36.59 85 SER A CA 1
ATOM 686 C C . SER A 1 85 ? -23.202 -6.201 30.136 1.00 36.59 85 SER A C 1
ATOM 688 O O . SER A 1 85 ? -23.479 -5.017 29.925 1.00 36.59 85 SER A O 1
ATOM 690 N N . PRO A 1 86 ? -23.908 -7.008 30.954 1.00 49.78 86 PRO A N 1
ATOM 691 C CA . PRO A 1 86 ? -25.095 -6.592 31.711 1.00 49.78 86 PRO A CA 1
ATOM 692 C C . PRO A 1 86 ? -24.815 -5.495 32.737 1.00 49.78 86 PRO A C 1
ATOM 694 O O . PRO A 1 86 ? -23.679 -5.468 33.265 1.00 49.78 86 PRO A O 1
#

Foldseek 3Di:
DDDPPVVVVVVVVLLVVCCVPDVVLVVLVVLLVVLVVQLVVLVVVPDPVSPVRNVVSVVVNVVSVVVNVVVSVVVVVVVVVVPDDD

pLDDT: mean 80.15, std 18.56, range [35.97, 97.56]